Protein AF-A0A0D9XMI9-F1 (afdb_monomer)

InterPro domains:
  IPR012389 Cyclin P/U [PIRSF027110] (7-123)
  IPR013922 Cyclin PHO80-like [PF08613] (18-125)
  IPR013922 Cyclin PHO80-like [PTHR15615] (11-124)
  IPR036915 Cyclin-like superfamily [SSF47954] (64-124)

Nearest PDB structures (foldseek):
  2pk9-assembly3_D  TM=7.549E-01  e=3.232E-04  Saccharomyces cerevisiae
  2pmi-assembly2_D  TM=7.468E-01  e=5.436E-04  Saccharomyces cerevisiae
  2pk9-assembly1_B  TM=7.363E-01  e=7.256E-04  Saccharomyces cerevisiae
  1s0h-assembly1_A-2  TM=2.771E-01  e=9.440E+00  Equus asinus

Radius of gyration: 17.22 Å; Cα contacts (8 Å, |Δi|>4): 105; chains: 1; bounding box: 43×27×62 Å

Organism: NCBI:txid77586

Mean predicted aligned error: 9.88 Å

Secondary structure (DSSP, 8-state):
------------PPPPHHHHHHHHHHHHHHHHHHHHHHHHTTT-PPPP--TT--SS--SS-HHHHHHHHHHHH---HHHHHHHHHHHHHHHHH-TT----TTTHHHHHHHHHHHHHHHH-TTTGGGHHHHHHHHHTTT-

Foldseek 3Di:
DDDDDPPPDPDVPDDDVLLVVVLVVLQVQQVVVVVVVVVVVPDDDDQDDDPLFAPDQFPDRSSRLSSLLCVQQVFDPVLSVQLVVVLVVVCVVVVSDGRHRGRVSVSSVVSSLVSCCPPPPPRVPRSVVSCVVSVVRRD

Structure (mmCIF, N/CA/C/O backbone):
data_AF-A0A0D9XMI9-F1
#
_entry.id   AF-A0A0D9XMI9-F1
#
loop_
_atom_site.group_PDB
_atom_site.id
_atom_site.type_symbol
_atom_site.label_atom_id
_atom_site.label_alt_id
_atom_site.label_comp_id
_atom_site.label_asym_id
_atom_site.label_entity_id
_atom_site.label_seq_id
_atom_site.pdbx_PDB_ins_code
_atom_site.Cartn_x
_atom_site.Cartn_y
_atom_site.Cartn_z
_atom_site.occupancy
_atom_site.B_iso_or_equiv
_atom_site.auth_seq_id
_atom_site.auth_comp_id
_atom_site.auth_asym_id
_atom_site.auth_atom_id
_atom_site.pdbx_PDB_model_num
ATOM 1 N N . MET A 1 1 ? 26.190 -1.660 -39.829 1.00 35.47 1 MET A N 1
ATOM 2 C CA . MET A 1 1 ? 26.803 -2.069 -38.551 1.00 35.47 1 MET A CA 1
ATOM 3 C C . MET A 1 1 ? 26.693 -0.855 -37.622 1.00 35.47 1 MET A C 1
ATOM 5 O O . MET A 1 1 ? 27.565 -0.009 -37.688 1.00 35.47 1 MET A O 1
ATOM 9 N N . THR A 1 2 ? 25.536 -0.502 -37.028 1.00 39.72 2 THR A N 1
ATOM 10 C CA . THR A 1 2 ? 24.859 -1.127 -35.852 1.00 39.72 2 THR A CA 1
ATOM 11 C C . THR A 1 2 ? 25.906 -1.552 -34.823 1.00 39.72 2 THR A C 1
ATOM 13 O O . THR A 1 2 ? 26.721 -2.402 -35.156 1.00 39.72 2 THR A O 1
ATOM 16 N N . THR A 1 3 ? 26.038 -0.974 -33.631 1.00 38.88 3 THR A N 1
ATOM 17 C CA . THR A 1 3 ? 25.085 -0.647 -32.546 1.00 38.88 3 THR A CA 1
ATOM 18 C C . THR A 1 3 ? 25.866 0.197 -31.517 1.00 38.88 3 THR A C 1
ATOM 20 O O . THR A 1 3 ? 27.078 0.045 -31.437 1.00 38.88 3 THR A O 1
ATOM 23 N N . GLY A 1 4 ? 25.326 1.045 -30.654 1.00 33.94 4 GLY A N 1
ATOM 24 C CA . GLY A 1 4 ? 23.964 1.353 -30.267 1.00 33.94 4 GLY A CA 1
ATOM 25 C C . GLY A 1 4 ? 24.077 2.369 -29.127 1.00 33.94 4 GLY A C 1
ATOM 26 O O . GLY A 1 4 ? 24.845 2.179 -28.185 1.00 33.94 4 GLY A O 1
ATOM 27 N N . GLU A 1 5 ? 23.362 3.475 -29.267 1.00 43.16 5 GLU A N 1
ATOM 28 C CA . GLU A 1 5 ? 23.126 4.440 -28.203 1.00 43.16 5 GLU A CA 1
ATOM 29 C C . GLU A 1 5 ? 22.291 3.759 -27.115 1.00 43.16 5 GLU A C 1
ATOM 31 O O . GLU A 1 5 ? 21.159 3.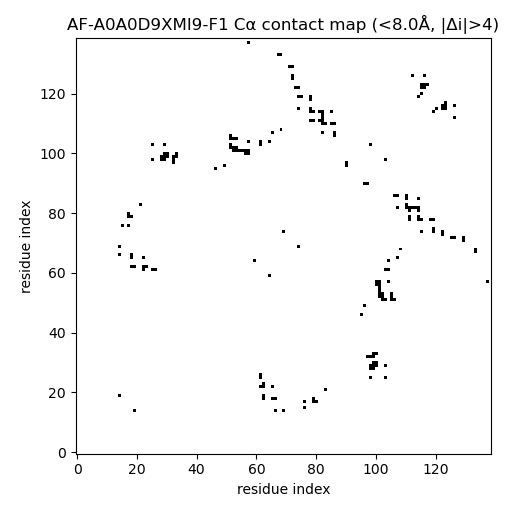369 -27.376 1.00 43.16 5 GLU A O 1
ATOM 36 N N . MET A 1 6 ? 22.833 3.604 -25.906 1.00 39.03 6 MET A N 1
ATOM 37 C CA . MET A 1 6 ? 22.046 3.331 -24.697 1.00 39.03 6 MET A CA 1
ATOM 38 C C . MET A 1 6 ? 22.690 4.037 -23.504 1.00 39.03 6 MET A C 1
ATOM 40 O O . MET A 1 6 ? 23.184 3.422 -22.565 1.00 39.03 6 MET A O 1
ATOM 44 N N . VAL A 1 7 ? 22.687 5.368 -23.554 1.00 38.66 7 VAL A N 1
ATOM 45 C CA . VAL A 1 7 ? 22.553 6.162 -22.332 1.00 38.66 7 VAL A CA 1
ATOM 46 C C . VAL A 1 7 ? 21.090 6.570 -22.298 1.00 38.66 7 VAL A C 1
ATOM 48 O O . VAL A 1 7 ? 20.714 7.642 -22.763 1.00 38.66 7 VAL A O 1
ATOM 51 N N . GLU A 1 8 ? 20.247 5.652 -21.825 1.00 40.62 8 GLU A N 1
ATOM 52 C CA . GLU A 1 8 ? 18.870 5.959 -21.458 1.00 40.62 8 GLU A CA 1
ATOM 53 C C . GLU A 1 8 ? 18.948 6.794 -20.179 1.00 40.62 8 GLU A C 1
ATOM 55 O O . GLU A 1 8 ? 18.940 6.303 -19.051 1.00 40.62 8 GLU A O 1
ATOM 60 N N . THR A 1 9 ? 19.161 8.094 -20.377 1.00 36.66 9 THR A N 1
ATOM 61 C CA . THR A 1 9 ? 18.903 9.113 -19.375 1.00 36.66 9 THR A CA 1
ATOM 62 C C . THR A 1 9 ? 17.493 8.865 -18.868 1.00 36.66 9 THR A C 1
ATOM 64 O O . THR A 1 9 ? 16.542 8.898 -19.646 1.00 36.66 9 THR A O 1
ATOM 67 N N . ALA A 1 10 ? 17.370 8.580 -17.570 1.00 43.62 10 ALA A N 1
ATOM 68 C CA . ALA A 1 10 ? 16.105 8.450 -16.865 1.00 43.62 10 ALA A CA 1
ATOM 69 C C . ALA A 1 10 ? 15.344 9.784 -16.950 1.00 43.62 10 ALA A C 1
ATOM 71 O O . ALA A 1 10 ? 15.352 10.604 -16.032 1.00 43.62 10 ALA A O 1
ATOM 72 N N . ALA A 1 11 ? 14.726 10.033 -18.103 1.00 41.03 11 ALA A N 1
ATOM 73 C CA . ALA A 1 11 ? 13.694 11.027 -18.278 1.00 41.03 11 ALA A CA 1
ATOM 74 C C . ALA A 1 11 ? 12.653 10.734 -17.205 1.00 41.03 11 ALA A C 1
ATOM 76 O O . ALA A 1 11 ? 12.330 9.569 -16.981 1.00 41.03 11 ALA A O 1
ATOM 77 N N . ALA A 1 12 ? 12.181 11.769 -16.511 1.00 51.44 12 ALA A N 1
ATOM 78 C CA . ALA A 1 12 ? 11.180 11.651 -15.461 1.00 51.44 12 ALA A CA 1
ATOM 79 C C . ALA A 1 12 ? 9.971 10.860 -15.986 1.00 51.44 12 ALA A C 1
ATOM 81 O O . ALA A 1 12 ? 9.074 11.423 -16.613 1.00 51.44 12 ALA A O 1
ATOM 82 N N . ALA A 1 13 ? 9.987 9.539 -15.788 1.00 61.00 13 ALA A N 1
ATOM 83 C CA . ALA A 1 13 ? 8.976 8.656 -16.323 1.00 61.00 13 ALA A CA 1
ATOM 84 C C . ALA A 1 13 ? 7.663 9.083 -15.682 1.00 61.00 13 ALA A C 1
ATOM 86 O O . ALA A 1 13 ? 7.546 9.129 -14.452 1.00 61.00 13 ALA A O 1
ATOM 87 N N . ALA A 1 14 ? 6.701 9.476 -16.517 1.00 79.38 14 ALA A N 1
ATOM 88 C CA . ALA A 1 14 ? 5.389 9.863 -16.040 1.00 79.38 14 ALA A CA 1
ATOM 89 C C . ALA A 1 14 ? 4.853 8.731 -15.159 1.00 79.38 14 ALA A C 1
ATOM 91 O O . ALA A 1 14 ? 4.872 7.566 -15.563 1.00 79.38 14 ALA A O 1
ATOM 92 N N . VAL A 1 15 ? 4.423 9.075 -13.943 1.00 80.81 15 VAL A N 1
ATOM 93 C CA . VAL A 1 15 ? 3.954 8.095 -12.960 1.00 80.81 15 VAL A CA 1
ATOM 94 C C . VAL A 1 15 ? 2.885 7.218 -13.623 1.00 80.81 15 VAL A C 1
ATOM 96 O O . VAL A 1 15 ? 1.876 7.751 -14.102 1.00 80.81 15 VAL A O 1
ATOM 99 N N . PRO A 1 16 ? 3.075 5.887 -13.686 1.00 87.62 16 PRO A N 1
ATOM 100 C CA . PRO A 1 16 ? 2.130 5.011 -14.352 1.00 87.62 16 PRO A CA 1
ATOM 101 C C . PRO A 1 16 ? 0.736 5.151 -13.743 1.00 87.62 16 PRO A C 1
ATOM 103 O O . PRO A 1 16 ? 0.581 5.188 -12.522 1.00 87.62 16 PRO A O 1
ATOM 106 N N . ARG A 1 17 ? -0.310 5.151 -14.580 1.00 90.69 17 ARG A N 1
ATOM 107 C CA . ARG A 1 17 ? -1.708 5.271 -14.111 1.00 90.69 17 ARG A CA 1
ATOM 108 C C . ARG A 1 17 ? -2.062 4.228 -13.047 1.00 90.69 17 ARG A C 1
ATOM 110 O O . ARG A 1 17 ? -2.845 4.520 -12.150 1.00 90.69 17 ARG A O 1
ATOM 117 N N . VAL A 1 18 ? -1.460 3.038 -13.115 1.00 91.31 18 VAL A N 1
ATOM 118 C CA . VAL A 1 18 ? -1.637 1.985 -12.106 1.00 91.31 18 VAL A CA 1
ATOM 119 C C . VAL A 1 18 ? -1.212 2.441 -10.707 1.00 91.31 18 VAL A C 1
ATOM 121 O O . VAL A 1 18 ? -1.929 2.170 -9.750 1.00 91.31 18 VAL A O 1
ATOM 124 N N . VAL A 1 19 ? -0.123 3.203 -10.578 1.00 90.94 19 VAL A N 1
ATOM 125 C CA . VAL A 1 19 ? 0.346 3.750 -9.295 1.00 90.94 19 VAL A CA 1
ATOM 126 C C . VAL A 1 19 ? -0.693 4.718 -8.724 1.00 90.94 19 VAL A C 1
ATOM 128 O O . VAL A 1 19 ? -1.057 4.608 -7.555 1.00 90.94 19 VAL A O 1
ATOM 131 N N . ALA A 1 20 ? -1.240 5.605 -9.560 1.00 91.62 20 ALA A N 1
ATOM 132 C CA . ALA A 1 20 ? -2.270 6.562 -9.152 1.00 91.62 20 ALA A CA 1
ATOM 133 C C . ALA A 1 20 ? -3.600 5.887 -8.758 1.00 91.62 20 ALA A C 1
ATOM 135 O O . ALA A 1 20 ? -4.274 6.309 -7.815 1.00 91.62 20 ALA A O 1
ATOM 136 N N . ILE A 1 21 ? -3.989 4.821 -9.464 1.00 94.00 21 ILE A N 1
ATOM 137 C CA . ILE A 1 21 ? -5.199 4.052 -9.144 1.00 94.00 21 ILE A CA 1
ATOM 138 C C . ILE A 1 21 ? -5.020 3.315 -7.813 1.00 94.00 21 ILE A C 1
ATOM 140 O O . ILE A 1 21 ? -5.898 3.389 -6.952 1.00 94.00 21 ILE A O 1
ATOM 144 N N . LEU A 1 22 ? -3.884 2.637 -7.621 1.00 94.00 22 LEU A N 1
ATOM 145 C CA . LEU A 1 22 ? -3.595 1.895 -6.393 1.00 94.00 22 LEU A CA 1
ATOM 146 C C . LEU A 1 22 ? -3.526 2.808 -5.174 1.00 94.00 22 LEU A C 1
ATOM 148 O O . LEU A 1 22 ? -4.133 2.489 -4.152 1.00 94.00 22 LEU A O 1
ATOM 152 N N . SER A 1 23 ? -2.852 3.955 -5.285 1.00 93.75 23 SER A N 1
ATOM 153 C CA . SER A 1 23 ? -2.798 4.926 -4.193 1.00 93.75 23 SER A CA 1
ATOM 154 C C . SER A 1 23 ? -4.197 5.408 -3.811 1.00 93.75 23 SER A C 1
ATOM 156 O O . SER A 1 23 ? -4.556 5.365 -2.638 1.00 93.75 23 SER A O 1
ATOM 158 N N . SER A 1 24 ? -5.029 5.761 -4.793 1.00 94.88 24 SER A N 1
ATOM 159 C CA . SER A 1 24 ? -6.400 6.238 -4.568 1.00 94.88 24 SER A CA 1
ATOM 160 C C . SER A 1 24 ? -7.327 5.166 -3.984 1.00 94.88 24 SER A C 1
ATOM 162 O O . SER A 1 24 ? -8.256 5.475 -3.236 1.00 94.88 24 SER A O 1
ATOM 164 N N . LEU A 1 25 ? -7.134 3.894 -4.344 1.00 95.31 25 LEU A N 1
ATOM 165 C CA . LEU A 1 25 ? -7.897 2.781 -3.773 1.00 95.31 25 LEU A CA 1
ATOM 166 C C . LEU A 1 25 ? -7.493 2.525 -2.323 1.00 95.31 25 LEU A C 1
ATOM 168 O O . LEU A 1 25 ? -8.360 2.460 -1.454 1.00 95.31 25 LEU A O 1
ATOM 172 N N . LEU A 1 26 ? -6.191 2.423 -2.059 1.00 94.75 26 LEU A N 1
ATOM 173 C CA . LEU A 1 26 ? -5.680 2.139 -0.721 1.00 94.75 26 LEU A CA 1
ATOM 174 C C . LEU A 1 26 ? -5.927 3.293 0.247 1.00 94.75 26 LEU A C 1
ATOM 176 O O . LEU A 1 26 ? -6.263 3.033 1.396 1.00 94.75 26 LEU A O 1
ATOM 180 N N . GLN A 1 27 ? -5.866 4.540 -0.224 1.00 95.56 27 GLN A N 1
ATOM 181 C CA . GLN A 1 27 ? -6.251 5.717 0.556 1.00 95.56 27 GLN A CA 1
ATOM 182 C C . GLN A 1 27 ? -7.703 5.625 1.028 1.00 95.56 27 GLN A C 1
ATOM 184 O O . GLN A 1 27 ? -7.964 5.712 2.224 1.00 95.56 27 GLN A O 1
ATOM 189 N N . ARG A 1 28 ? -8.642 5.350 0.115 1.00 95.75 28 ARG A N 1
ATOM 190 C CA . ARG A 1 28 ? -10.065 5.221 0.465 1.00 95.75 28 ARG A CA 1
ATOM 191 C C . ARG A 1 28 ? -10.338 4.060 1.420 1.00 95.75 28 ARG A C 1
ATOM 193 O O . ARG A 1 28 ? -11.193 4.176 2.294 1.00 95.75 28 ARG A O 1
ATOM 200 N N . VAL A 1 29 ? -9.644 2.935 1.243 1.00 95.06 29 VAL A N 1
ATOM 201 C CA . VAL A 1 29 ? -9.785 1.772 2.133 1.00 95.06 29 VAL A CA 1
ATOM 202 C C . VAL A 1 29 ? -9.232 2.085 3.523 1.00 95.06 29 VAL A C 1
ATOM 204 O O . VAL A 1 29 ? -9.921 1.814 4.502 1.00 95.06 29 VAL A O 1
ATOM 207 N N . ALA A 1 30 ? -8.045 2.691 3.608 1.00 94.38 30 ALA A N 1
ATOM 208 C CA . ALA A 1 30 ? -7.428 3.074 4.874 1.00 94.38 30 ALA A CA 1
ATOM 209 C C . ALA A 1 30 ? -8.305 4.068 5.646 1.00 94.38 30 ALA A C 1
ATOM 211 O O . ALA A 1 30 ? -8.630 3.816 6.799 1.00 94.38 30 ALA A O 1
ATOM 212 N N . GLU A 1 31 ? -8.785 5.130 4.994 1.00 94.75 31 GLU A N 1
ATOM 213 C CA . GLU A 1 31 ? -9.660 6.129 5.624 1.00 94.75 31 GLU A CA 1
ATOM 214 C C . GLU A 1 31 ? -10.972 5.519 6.129 1.00 94.75 31 GLU A C 1
ATOM 216 O O . GLU A 1 31 ? -11.414 5.802 7.243 1.00 94.75 31 GLU A O 1
ATOM 221 N N . ARG A 1 32 ? -11.596 4.640 5.336 1.00 94.38 32 ARG A N 1
ATOM 222 C CA . ARG A 1 32 ? -12.826 3.954 5.748 1.00 94.38 32 ARG A CA 1
ATOM 223 C C . ARG A 1 32 ? -12.592 3.048 6.957 1.00 94.38 32 ARG A C 1
ATOM 225 O O . ARG A 1 32 ? -13.439 2.991 7.849 1.00 94.38 32 ARG A O 1
ATOM 232 N N . ASN A 1 33 ? -11.467 2.342 6.982 1.00 93.50 33 ASN A N 1
ATOM 233 C CA . ASN A 1 33 ? -11.123 1.442 8.075 1.00 93.50 33 ASN A CA 1
ATOM 234 C C . ASN A 1 33 ? -10.697 2.207 9.334 1.00 93.50 33 ASN A C 1
ATOM 236 O O . ASN A 1 33 ? -11.064 1.779 10.423 1.00 93.50 33 ASN A O 1
ATOM 240 N N . ASP A 1 34 ? -10.033 3.360 9.205 1.00 92.56 34 ASP A N 1
ATOM 241 C CA . ASP A 1 34 ? -9.720 4.251 10.332 1.00 92.56 34 ASP A CA 1
ATOM 242 C C . ASP A 1 34 ? -11.009 4.705 11.042 1.00 92.56 34 ASP A C 1
ATOM 244 O O . ASP A 1 34 ? -11.107 4.649 12.269 1.00 92.56 34 ASP A O 1
ATOM 248 N N . VAL A 1 35 ? -12.032 5.102 10.272 1.00 92.38 35 VAL A N 1
ATOM 249 C CA . VAL A 1 35 ? -13.347 5.495 10.814 1.00 92.38 35 VAL A CA 1
ATOM 250 C C . VAL A 1 35 ? -14.039 4.314 11.501 1.00 92.38 35 VAL A C 1
ATOM 252 O O . VAL A 1 35 ? -14.592 4.469 12.591 1.00 92.38 35 VAL A O 1
ATOM 255 N N . ALA A 1 36 ? -13.995 3.125 10.893 1.00 89.25 36 ALA A N 1
ATOM 256 C CA . ALA A 1 36 ? -14.579 1.920 11.477 1.00 89.25 36 ALA A CA 1
ATOM 257 C C . ALA A 1 36 ? -13.870 1.504 12.779 1.00 89.25 36 ALA A C 1
ATOM 259 O O . ALA A 1 36 ? -14.534 1.180 13.764 1.00 89.25 36 ALA A O 1
ATOM 260 N N . ALA A 1 37 ? -12.538 1.578 12.814 1.00 86.38 37 ALA A N 1
ATOM 261 C CA . ALA A 1 37 ? -11.736 1.283 13.996 1.00 86.38 37 ALA A CA 1
ATOM 262 C C . ALA A 1 37 ? -12.017 2.278 15.133 1.00 86.38 37 ALA A C 1
ATOM 264 O O . ALA A 1 37 ? -12.201 1.868 16.279 1.00 86.38 37 ALA A O 1
ATOM 265 N N . ALA A 1 38 ? -12.140 3.573 14.822 1.00 85.38 38 ALA A N 1
ATOM 266 C CA . ALA A 1 38 ? -12.508 4.594 15.803 1.00 85.38 38 ALA A CA 1
ATOM 267 C C . ALA A 1 38 ? -13.910 4.362 16.399 1.00 85.38 38 ALA A C 1
ATOM 269 O O . ALA A 1 38 ? -14.129 4.615 17.585 1.00 85.38 38 ALA A O 1
ATOM 270 N N . ALA A 1 39 ? -14.855 3.849 15.603 1.00 83.88 39 ALA A N 1
ATOM 271 C CA . ALA A 1 39 ? -16.183 3.472 16.084 1.00 83.88 39 ALA A CA 1
ATOM 272 C C . ALA A 1 39 ? -16.155 2.211 16.974 1.00 83.88 39 ALA A C 1
ATOM 274 O O . ALA A 1 39 ? -16.879 2.155 17.970 1.00 83.88 39 ALA A O 1
ATOM 275 N N . ALA A 1 40 ? -15.305 1.230 16.648 1.00 78.94 40 ALA A N 1
ATOM 276 C CA . ALA A 1 40 ? -15.167 -0.038 17.374 1.00 78.94 40 ALA A CA 1
ATOM 277 C C . ALA A 1 40 ? -14.354 0.069 18.684 1.00 78.94 40 ALA A C 1
ATOM 279 O O . ALA A 1 40 ? -14.563 -0.712 19.613 1.00 78.94 40 ALA A O 1
ATOM 280 N N . ALA A 1 41 ? -13.484 1.078 18.816 1.00 68.19 41 ALA A N 1
ATOM 281 C CA . ALA A 1 41 ? -12.614 1.289 19.982 1.00 68.19 41 ALA A CA 1
ATOM 282 C C . ALA A 1 41 ? -13.350 1.505 21.326 1.00 68.19 41 ALA A C 1
A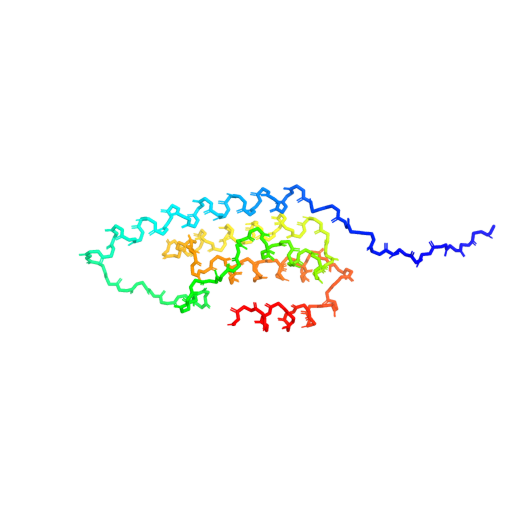TOM 284 O O . ALA A 1 41 ? -12.713 1.579 22.375 1.00 68.19 41 ALA A O 1
ATOM 285 N N . LYS A 1 42 ? -14.687 1.588 21.328 1.00 60.28 42 LYS A N 1
ATOM 286 C CA . LYS A 1 42 ? -15.508 1.736 22.540 1.00 60.28 42 LYS A CA 1
ATOM 287 C C . LYS A 1 42 ? -15.761 0.433 23.317 1.00 60.28 42 LYS A C 1
ATOM 289 O O . LYS A 1 42 ? -16.426 0.505 24.348 1.00 60.28 42 LYS A O 1
ATOM 294 N N . GLY A 1 43 ? -15.252 -0.732 22.892 1.00 55.62 43 GLY A N 1
ATOM 295 C CA . GLY A 1 43 ? -15.523 -1.977 23.633 1.00 55.62 43 GLY A CA 1
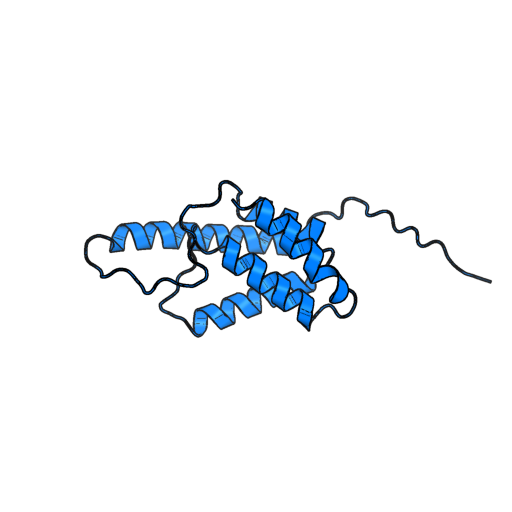ATOM 296 C C . GLY A 1 43 ? -14.678 -3.224 23.350 1.00 55.62 43 GLY A C 1
ATOM 297 O O . GLY A 1 43 ? -14.957 -4.256 23.955 1.00 55.62 43 GLY A O 1
ATOM 298 N N . GLU A 1 44 ? -13.663 -3.182 22.481 1.00 55.94 44 GLU A N 1
ATOM 299 C CA . GLU A 1 44 ? -12.944 -4.396 22.057 1.00 55.94 44 GLU A CA 1
ATOM 300 C C . GLU A 1 44 ? -11.483 -4.470 22.531 1.00 55.94 44 GLU A C 1
ATOM 302 O O . GLU A 1 44 ? -10.781 -3.465 22.652 1.00 55.94 44 GLU A O 1
ATOM 307 N N . LYS A 1 45 ? -11.025 -5.703 22.808 1.00 53.44 45 LYS A N 1
ATOM 308 C CA . LYS A 1 45 ? -9.627 -6.025 23.142 1.00 53.44 45 LYS A CA 1
ATOM 309 C C . LYS A 1 45 ? -8.689 -5.538 22.028 1.00 53.44 45 LYS A C 1
ATOM 311 O O . LYS A 1 45 ? -9.044 -5.672 20.858 1.00 53.44 45 LYS A O 1
ATOM 316 N N . PRO A 1 46 ? -7.470 -5.071 22.363 1.00 58.12 46 PRO A N 1
ATOM 317 C CA . PRO A 1 46 ? -6.500 -4.670 21.354 1.00 58.12 46 PRO A CA 1
ATOM 318 C C . PRO A 1 46 ? -6.233 -5.841 20.404 1.00 58.12 46 PRO A C 1
ATOM 320 O O . PRO A 1 46 ? -5.872 -6.939 20.838 1.00 58.12 46 PRO A O 1
ATOM 323 N N . ALA A 1 47 ? -6.459 -5.608 19.109 1.00 63.59 47 ALA A N 1
ATOM 324 C CA . ALA A 1 47 ? -6.164 -6.576 18.065 1.00 63.59 47 ALA A CA 1
ATOM 325 C C . ALA A 1 47 ? -4.683 -6.978 18.135 1.00 63.59 47 ALA A C 1
ATOM 327 O O . ALA A 1 47 ? -3.821 -6.166 18.482 1.00 63.59 47 ALA A O 1
ATOM 328 N N . ALA A 1 48 ? -4.387 -8.241 17.821 1.00 62.53 48 ALA A N 1
ATOM 329 C CA . ALA A 1 48 ? -3.017 -8.740 17.810 1.00 62.53 48 ALA A CA 1
ATOM 330 C C . ALA A 1 48 ? -2.139 -7.835 16.932 1.00 62.53 48 ALA A C 1
ATOM 332 O O . ALA A 1 48 ? -2.433 -7.635 15.752 1.00 62.53 48 ALA A O 1
ATOM 333 N N . VAL A 1 49 ? -1.076 -7.283 17.524 1.00 67.69 49 VAL A N 1
ATOM 334 C CA . VAL A 1 49 ? -0.186 -6.335 16.851 1.00 67.69 49 VAL A CA 1
ATOM 335 C C . VAL A 1 49 ? 0.442 -7.024 15.642 1.00 67.69 49 VAL A C 1
ATOM 337 O O . VAL A 1 49 ? 1.193 -7.992 15.765 1.00 67.69 49 VAL A O 1
ATOM 340 N N . SER A 1 50 ? 0.096 -6.540 14.454 1.00 77.06 50 SER A N 1
ATOM 341 C CA . SER A 1 50 ? 0.696 -6.987 13.203 1.00 77.06 50 SER A CA 1
ATOM 342 C C . SER A 1 50 ? 2.118 -6.439 13.091 1.00 77.06 50 SER A C 1
ATOM 344 O O . SER A 1 50 ? 2.365 -5.296 13.464 1.00 77.06 50 SER A O 1
ATOM 346 N N . ALA A 1 51 ? 3.044 -7.196 12.492 1.00 83.31 51 ALA A N 1
ATOM 347 C CA . ALA A 1 51 ? 4.391 -6.697 12.171 1.00 83.31 51 ALA A CA 1
ATOM 348 C C . ALA A 1 51 ? 4.368 -5.455 11.249 1.00 83.31 51 ALA A C 1
ATOM 350 O O . ALA A 1 51 ? 5.346 -4.714 11.152 1.00 83.31 51 ALA A O 1
ATOM 351 N N . PHE A 1 52 ? 3.235 -5.226 10.578 1.00 85.56 52 PHE A N 1
ATOM 352 C CA . PHE A 1 52 ? 3.000 -4.074 9.719 1.00 85.56 52 PHE A CA 1
ATOM 353 C C . PHE A 1 52 ? 2.423 -2.862 10.456 1.00 85.56 52 PHE A C 1
ATOM 355 O O . PHE A 1 52 ? 2.316 -1.813 9.834 1.00 85.56 52 PHE A O 1
ATOM 362 N N . GLN A 1 53 ? 2.067 -2.968 11.739 1.00 88.31 53 GLN A N 1
ATOM 363 C CA . GLN A 1 53 ? 1.496 -1.848 12.484 1.00 88.31 53 GLN A CA 1
ATOM 364 C C . GLN A 1 53 ? 2.586 -0.831 12.848 1.00 88.31 53 GLN A C 1
ATOM 366 O O . GLN A 1 53 ? 3.547 -1.159 13.546 1.00 88.31 53 GLN A O 1
ATOM 371 N N . GLY A 1 54 ? 2.447 0.404 12.368 1.00 83.38 54 GLY A N 1
ATOM 372 C CA . GLY A 1 54 ? 3.259 1.534 12.811 1.00 83.38 54 GLY A CA 1
ATOM 373 C C . GLY A 1 54 ? 2.816 2.057 14.179 1.00 83.38 54 GLY A C 1
ATOM 374 O O . GLY A 1 54 ? 1.646 1.961 14.543 1.00 83.38 54 GLY A O 1
ATOM 375 N N . LEU A 1 55 ? 3.755 2.643 14.926 1.00 81.69 55 LEU A N 1
ATOM 376 C CA . LEU A 1 55 ? 3.457 3.352 16.179 1.00 81.69 55 LEU A CA 1
ATOM 377 C C . LEU A 1 55 ? 2.788 4.708 15.918 1.00 81.69 55 LEU A C 1
ATOM 379 O O . LEU A 1 55 ? 1.985 5.180 16.717 1.00 81.69 55 LEU A O 1
ATOM 383 N N . THR A 1 56 ? 3.124 5.328 14.790 1.00 85.50 56 THR A N 1
ATOM 384 C CA . THR A 1 56 ? 2.640 6.639 14.366 1.00 85.50 56 THR A CA 1
ATOM 385 C C . THR A 1 56 ? 2.196 6.581 12.910 1.00 85.50 56 THR A C 1
ATOM 387 O O . THR A 1 56 ? 2.697 5.782 12.114 1.00 85.50 56 THR A O 1
ATOM 390 N N . LYS A 1 57 ? 1.228 7.430 12.557 1.00 86.62 57 LYS A N 1
ATOM 391 C CA . LYS A 1 57 ? 0.808 7.617 11.169 1.00 86.62 57 LYS A CA 1
ATOM 392 C C . LYS A 1 57 ? 1.914 8.366 10.411 1.00 86.62 57 LYS A C 1
ATOM 394 O O . LYS A 1 57 ? 2.278 9.460 10.849 1.00 86.62 57 LYS A O 1
ATOM 399 N N . PRO A 1 58 ? 2.419 7.843 9.280 1.00 88.12 58 PRO A N 1
ATOM 400 C CA . PRO A 1 58 ? 3.419 8.550 8.488 1.00 88.12 58 PRO A CA 1
ATOM 401 C C . PRO A 1 58 ? 2.894 9.898 7.975 1.00 88.12 58 PRO A C 1
ATOM 403 O O . PRO A 1 58 ? 1.749 9.998 7.530 1.00 88.12 58 PRO A O 1
ATOM 406 N N . ALA A 1 59 ? 3.746 10.928 7.987 1.00 88.75 59 ALA A N 1
ATOM 407 C CA . ALA A 1 59 ? 3.401 12.259 7.471 1.00 88.75 59 ALA A CA 1
ATOM 408 C C . ALA A 1 59 ? 3.241 12.281 5.938 1.00 88.75 59 ALA A C 1
ATOM 410 O O . ALA A 1 59 ? 2.542 13.127 5.382 1.00 88.75 59 ALA A O 1
ATOM 411 N N . ILE A 1 60 ? 3.888 11.342 5.243 1.00 89.38 60 ILE A N 1
ATOM 412 C CA . ILE A 1 60 ? 3.800 11.208 3.792 1.00 89.38 60 ILE A CA 1
ATOM 413 C C . ILE A 1 60 ? 2.477 10.557 3.371 1.00 89.38 60 ILE A C 1
ATOM 415 O O . ILE A 1 60 ? 2.070 9.528 3.912 1.00 89.38 60 ILE A O 1
ATOM 419 N N . SER A 1 61 ? 1.821 11.120 2.354 1.00 92.88 61 SER A N 1
ATOM 420 C CA . SER A 1 61 ? 0.617 10.518 1.774 1.00 92.88 61 SER A CA 1
ATOM 421 C C . SER A 1 61 ? 0.927 9.183 1.092 1.00 92.88 61 SER A C 1
ATOM 423 O O . SER A 1 61 ? 2.045 8.943 0.631 1.00 92.88 61 SER A O 1
ATOM 425 N N . ILE A 1 62 ? -0.079 8.316 0.971 1.00 93.06 62 ILE A N 1
ATOM 426 C CA . ILE A 1 62 ? 0.077 7.019 0.300 1.00 93.06 62 ILE A CA 1
ATOM 427 C C . ILE A 1 62 ? 0.527 7.207 -1.155 1.00 93.06 62 ILE A C 1
ATOM 429 O O . ILE A 1 62 ? 1.417 6.502 -1.624 1.00 93.06 62 ILE A O 1
ATOM 433 N N . GLY A 1 63 ? -0.046 8.192 -1.857 1.00 92.25 63 GLY A N 1
ATOM 434 C CA . GLY A 1 63 ? 0.345 8.538 -3.225 1.00 92.25 63 GLY A CA 1
ATOM 435 C C . GLY A 1 63 ? 1.800 8.985 -3.324 1.00 92.25 63 GLY A C 1
ATOM 436 O O . GLY A 1 63 ? 2.559 8.404 -4.095 1.00 92.25 63 GLY A O 1
ATOM 437 N N . GLY A 1 64 ? 2.215 9.941 -2.486 1.00 90.56 64 GLY A N 1
ATOM 438 C CA . GLY A 1 64 ? 3.600 10.418 -2.472 1.00 90.56 64 GLY A CA 1
ATOM 439 C C . GLY A 1 64 ? 4.597 9.315 -2.113 1.00 90.56 64 GLY A C 1
ATOM 440 O O . GLY A 1 64 ? 5.693 9.257 -2.669 1.00 90.56 64 GLY A O 1
ATOM 441 N N . TYR A 1 65 ? 4.211 8.396 -1.227 1.00 91.00 65 TYR A N 1
ATOM 442 C CA . TYR A 1 65 ? 5.035 7.245 -0.876 1.00 91.00 65 TYR A CA 1
ATOM 443 C C . TYR A 1 65 ? 5.184 6.266 -2.047 1.00 91.00 65 TYR A C 1
ATOM 445 O O . TYR A 1 65 ? 6.300 5.865 -2.374 1.00 91.00 65 TYR A O 1
ATOM 453 N N . LEU A 1 66 ? 4.086 5.932 -2.730 1.00 90.25 66 LEU A N 1
ATOM 454 C CA . LEU A 1 66 ? 4.102 5.002 -3.860 1.00 90.25 66 LEU A CA 1
ATOM 455 C C . LEU A 1 66 ? 4.841 5.578 -5.080 1.00 90.25 66 LEU A C 1
ATOM 457 O O . LEU A 1 66 ? 5.554 4.847 -5.764 1.00 90.25 66 LEU A O 1
ATOM 461 N N . GLU A 1 67 ? 4.745 6.890 -5.309 1.00 88.94 67 GLU A N 1
ATOM 462 C CA . GLU A 1 67 ? 5.554 7.599 -6.308 1.00 88.94 67 GLU A CA 1
ATOM 463 C C . GLU A 1 67 ? 7.048 7.547 -5.996 1.00 88.94 67 GLU A C 1
ATOM 465 O O . GLU A 1 67 ? 7.857 7.331 -6.897 1.00 88.94 67 GLU A O 1
ATOM 470 N N . ARG A 1 68 ? 7.432 7.728 -4.726 1.00 88.25 68 ARG A N 1
ATOM 471 C CA . ARG A 1 68 ? 8.832 7.577 -4.312 1.00 88.25 68 ARG A CA 1
ATOM 472 C C . ARG A 1 68 ? 9.305 6.157 -4.578 1.00 88.25 68 ARG A C 1
ATOM 474 O O . ARG A 1 68 ? 10.329 5.993 -5.229 1.00 88.25 68 ARG A O 1
ATOM 481 N N . ILE A 1 69 ? 8.532 5.149 -4.169 1.00 87.69 69 ILE A N 1
ATOM 482 C CA . ILE A 1 69 ? 8.848 3.749 -4.475 1.00 87.69 69 ILE A CA 1
ATOM 483 C C . ILE A 1 69 ? 9.051 3.566 -5.981 1.00 87.69 69 ILE A C 1
ATOM 485 O O . ILE A 1 69 ? 10.028 2.949 -6.367 1.00 87.69 69 ILE A O 1
ATOM 489 N N . PHE A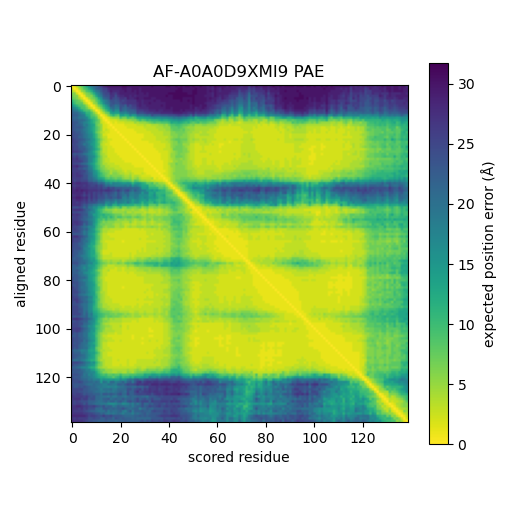 1 70 ? 8.196 4.136 -6.832 1.00 85.75 70 PHE A N 1
ATOM 490 C CA . PHE A 1 70 ? 8.364 4.069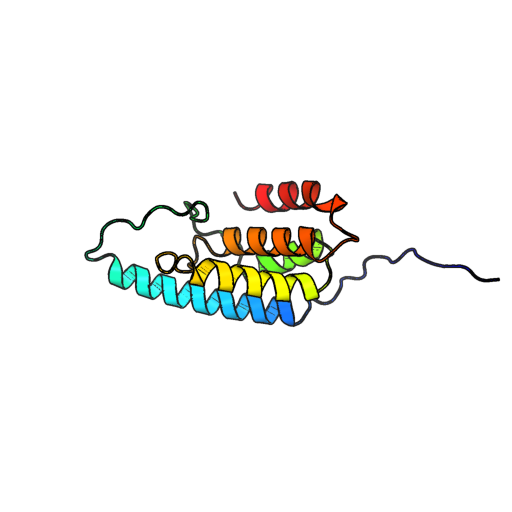 -8.288 1.00 85.75 70 PHE A CA 1
ATOM 491 C C . PHE A 1 70 ? 9.662 4.689 -8.792 1.00 85.75 70 PHE A C 1
ATOM 493 O O . PHE A 1 70 ? 10.389 4.045 -9.546 1.00 85.75 70 PHE A O 1
ATOM 500 N N . ARG A 1 71 ? 9.998 5.893 -8.328 1.00 82.19 71 ARG A N 1
ATOM 501 C CA . ARG A 1 71 ? 11.235 6.570 -8.740 1.00 82.19 71 ARG A CA 1
ATOM 502 C C . ARG A 1 71 ? 12.494 5.825 -8.296 1.00 82.19 71 ARG A C 1
ATOM 504 O O . ARG A 1 71 ? 13.467 5.819 -9.038 1.00 82.19 71 ARG A O 1
ATOM 511 N N . PHE A 1 72 ? 12.480 5.216 -7.111 1.00 78.31 72 PHE A N 1
ATOM 512 C CA . PHE A 1 72 ? 13.657 4.539 -6.557 1.00 78.31 72 PHE A CA 1
ATOM 513 C C . PHE A 1 72 ? 13.755 3.067 -6.962 1.00 78.31 72 PHE A C 1
ATOM 515 O O . PHE A 1 72 ? 14.856 2.567 -7.160 1.00 78.31 72 PHE A O 1
ATOM 522 N N . ALA A 1 73 ? 12.629 2.361 -7.089 1.00 76.62 73 ALA A N 1
ATOM 523 C CA . ALA A 1 73 ? 12.635 0.937 -7.401 1.00 76.62 73 ALA A CA 1
ATOM 524 C C . ALA A 1 73 ? 12.977 0.646 -8.862 1.00 76.62 73 ALA A C 1
ATOM 526 O O . ALA A 1 73 ? 13.499 -0.430 -9.143 1.00 76.62 73 ALA A O 1
ATOM 527 N N . ASN A 1 74 ? 12.679 1.592 -9.763 1.00 76.19 74 ASN A N 1
ATOM 528 C CA . ASN A 1 74 ? 12.920 1.483 -11.203 1.00 76.19 74 ASN A CA 1
ATOM 529 C C . ASN A 1 74 ? 12.462 0.134 -11.792 1.00 76.19 74 ASN A C 1
ATOM 531 O O . ASN A 1 74 ? 13.166 -0.478 -12.589 1.00 76.19 74 ASN A O 1
ATOM 535 N N . CYS A 1 75 ? 11.303 -0.355 -11.345 1.00 81.25 75 CYS A N 1
ATOM 536 C CA . CYS A 1 75 ? 10.749 -1.639 -11.756 1.00 81.25 75 CYS A CA 1
ATOM 537 C C . CYS A 1 75 ? 9.614 -1.469 -12.769 1.00 81.25 75 CYS A C 1
ATOM 539 O O . CYS A 1 75 ? 8.996 -0.403 -12.886 1.00 81.25 75 CYS A O 1
ATOM 541 N N . SER A 1 76 ? 9.305 -2.548 -13.485 1.00 87.06 76 SER A N 1
ATOM 542 C CA . SER A 1 76 ? 8.227 -2.546 -14.468 1.00 87.06 76 SER A CA 1
ATOM 543 C C . SER A 1 76 ? 6.869 -2.211 -13.824 1.00 87.06 76 SER A C 1
ATOM 545 O O . SER A 1 76 ? 6.568 -2.681 -12.721 1.00 87.06 76 SER A O 1
ATOM 547 N N . PRO A 1 77 ? 5.971 -1.467 -14.50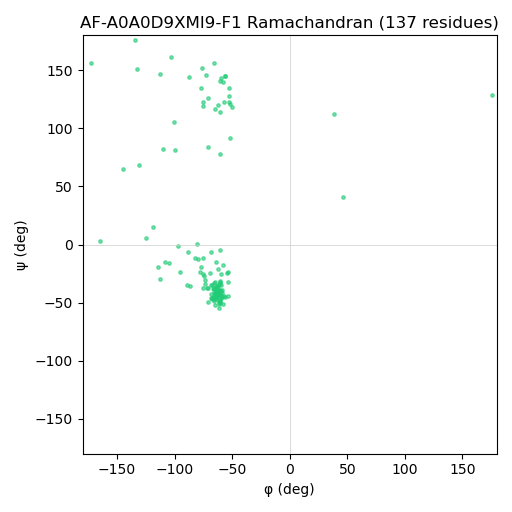7 1.00 88.62 77 PRO A N 1
ATOM 548 C CA . PRO A 1 77 ? 4.616 -1.207 -14.016 1.00 88.62 77 PRO A CA 1
ATOM 549 C C . PRO A 1 77 ? 3.820 -2.474 -13.653 1.00 88.62 77 PRO A C 1
ATOM 551 O O . PRO A 1 77 ? 2.907 -2.408 -12.825 1.00 88.62 77 PRO A O 1
ATOM 554 N N . SER A 1 78 ? 4.164 -3.634 -14.228 1.00 90.56 78 SER A N 1
ATOM 555 C CA . SER A 1 78 ? 3.572 -4.933 -13.878 1.00 90.56 78 SER A CA 1
ATOM 556 C C . SER A 1 78 ? 3.803 -5.313 -12.409 1.00 90.56 78 SER A C 1
ATOM 558 O O . SER A 1 78 ? 2.910 -5.894 -11.787 1.00 90.56 78 SER A O 1
ATOM 560 N N . CYS A 1 79 ? 4.929 -4.911 -11.811 1.00 90.94 79 CYS A N 1
ATOM 561 C CA . CYS A 1 79 ? 5.251 -5.163 -10.406 1.00 90.94 79 CYS A CA 1
ATOM 562 C C . CYS A 1 79 ? 4.219 -4.542 -9.456 1.00 90.94 79 CYS A C 1
ATOM 564 O O . CYS A 1 79 ? 3.895 -5.139 -8.434 1.00 90.94 79 CYS A O 1
ATOM 566 N N . TYR A 1 80 ? 3.621 -3.402 -9.811 1.00 91.81 80 TYR A N 1
ATOM 567 C CA . TYR A 1 80 ? 2.570 -2.760 -9.009 1.00 91.81 80 TYR A CA 1
ATOM 568 C C . TYR A 1 80 ? 1.250 -3.526 -9.051 1.00 91.81 80 TYR A C 1
ATOM 570 O O . TYR A 1 80 ? 0.566 -3.650 -8.034 1.00 91.81 80 TYR A O 1
ATOM 578 N N . VAL A 1 81 ? 0.905 -4.087 -10.212 1.00 94.12 81 VAL A N 1
ATOM 579 C CA . VAL A 1 81 ? -0.275 -4.950 -10.353 1.00 94.12 81 VAL A CA 1
ATOM 580 C C . VAL A 1 81 ? -0.093 -6.215 -9.515 1.00 94.12 81 VAL A C 1
ATOM 582 O O . VAL A 1 81 ? -0.982 -6.588 -8.749 1.00 94.12 81 VAL A O 1
ATOM 585 N N . VAL A 1 82 ? 1.079 -6.849 -9.605 1.00 94.38 82 VAL A N 1
ATOM 586 C CA . VAL A 1 82 ? 1.384 -8.057 -8.825 1.00 94.38 82 VAL A CA 1
ATOM 587 C C . VAL A 1 82 ? 1.454 -7.754 -7.326 1.00 94.38 82 VAL A C 1
ATOM 589 O O . VAL A 1 82 ? 0.919 -8.528 -6.533 1.00 94.38 82 VAL A O 1
ATOM 592 N N . ALA A 1 83 ? 2.011 -6.608 -6.926 1.00 94.44 83 ALA A N 1
ATOM 593 C CA . ALA A 1 83 ? 2.026 -6.161 -5.535 1.00 94.44 83 ALA A CA 1
ATOM 594 C C . ALA A 1 83 ? 0.608 -6.059 -4.956 1.00 94.44 83 ALA A C 1
ATOM 596 O O . ALA A 1 83 ? 0.349 -6.570 -3.866 1.00 94.44 83 ALA A O 1
ATOM 597 N N . TYR A 1 84 ? -0.338 -5.485 -5.706 1.00 95.12 84 TYR A N 1
ATOM 598 C CA . TYR A 1 84 ? -1.740 -5.435 -5.289 1.00 95.12 84 TYR A CA 1
ATOM 599 C C . TYR A 1 84 ? -2.354 -6.833 -5.131 1.00 95.12 84 TYR A C 1
ATOM 601 O O . TYR A 1 84 ? -3.026 -7.100 -4.136 1.00 95.12 84 TYR A O 1
ATOM 609 N N . ILE A 1 85 ? -2.071 -7.756 -6.056 1.00 95.31 85 ILE A N 1
ATOM 610 C CA . ILE A 1 85 ? -2.528 -9.152 -5.955 1.00 95.31 85 ILE A CA 1
ATOM 611 C C . ILE A 1 85 ? -1.945 -9.831 -4.706 1.00 95.31 85 ILE A C 1
ATOM 613 O O . ILE A 1 85 ? -2.650 -10.574 -4.020 1.00 95.31 85 ILE A O 1
ATOM 617 N N . TYR A 1 86 ? -0.669 -9.593 -4.392 1.00 95.19 86 TYR A N 1
ATOM 618 C CA . TYR A 1 86 ? -0.032 -10.123 -3.185 1.00 95.19 86 TYR A CA 1
ATOM 619 C C . TYR A 1 86 ? -0.648 -9.552 -1.914 1.00 95.19 86 TYR A C 1
ATOM 621 O O . TYR A 1 86 ? -0.944 -10.318 -0.995 1.00 95.19 86 TYR A O 1
ATOM 629 N N . LEU A 1 87 ? -0.900 -8.244 -1.884 1.00 94.44 87 LEU A N 1
ATOM 630 C CA . LEU A 1 87 ? -1.563 -7.585 -0.767 1.00 94.44 87 LEU A CA 1
ATOM 631 C C . LEU A 1 87 ? -2.972 -8.151 -0.544 1.00 94.44 87 LEU A C 1
ATOM 633 O O . LEU A 1 87 ? -3.291 -8.590 0.558 1.00 94.44 87 LEU A O 1
ATOM 637 N N . ASP A 1 88 ? -3.789 -8.230 -1.593 1.00 94.06 88 ASP A N 1
ATOM 638 C CA . ASP A 1 88 ? -5.147 -8.774 -1.517 1.00 94.06 88 ASP A CA 1
ATOM 639 C C . ASP A 1 88 ? -5.166 -10.241 -1.042 1.00 94.06 88 ASP A C 1
ATOM 641 O O . ASP A 1 88 ? -5.929 -10.615 -0.147 1.00 94.06 88 ASP A O 1
ATOM 645 N N . ARG A 1 89 ? -4.272 -11.088 -1.573 1.00 94.75 89 ARG A N 1
ATOM 646 C CA . ARG A 1 89 ? -4.132 -12.485 -1.120 1.00 94.75 89 ARG A CA 1
ATOM 647 C C . ARG A 1 89 ? -3.710 -12.582 0.345 1.00 94.75 89 ARG A C 1
ATOM 649 O O . ARG A 1 89 ? -4.176 -13.480 1.048 1.00 94.75 89 ARG A O 1
ATOM 656 N N . PHE A 1 90 ? -2.826 -11.697 0.799 1.00 93.25 90 PHE A N 1
ATOM 657 C CA . PHE A 1 90 ? -2.371 -11.659 2.185 1.00 93.25 90 PHE A CA 1
ATOM 658 C C . PHE A 1 90 ? -3.511 -11.280 3.139 1.00 93.25 90 PHE A C 1
ATOM 660 O O . PHE A 1 90 ? -3.744 -11.990 4.119 1.00 93.25 90 PHE A O 1
ATOM 667 N N . LEU A 1 91 ? -4.274 -10.236 2.806 1.00 91.75 91 LEU A N 1
ATOM 668 C CA . LEU A 1 91 ? -5.413 -9.770 3.604 1.00 91.75 91 LEU A CA 1
ATOM 669 C C . LEU A 1 91 ? -6.529 -10.819 3.677 1.00 91.75 91 LEU A C 1
ATOM 671 O O . LEU A 1 91 ? -7.056 -11.082 4.755 1.00 91.75 91 LEU A O 1
ATOM 675 N N . ARG A 1 92 ? -6.819 -11.525 2.576 1.00 92.25 92 ARG A N 1
ATOM 676 C CA . ARG A 1 92 ? -7.798 -12.630 2.580 1.00 92.25 92 ARG A CA 1
ATOM 677 C C . ARG A 1 92 ? -7.423 -13.780 3.517 1.00 92.25 92 ARG A C 1
ATOM 679 O O . ARG A 1 92 ? -8.304 -14.429 4.071 1.00 92.25 92 ARG A O 1
ATOM 686 N N . ARG A 1 93 ? -6.127 -14.039 3.717 1.00 92.25 93 ARG A N 1
ATOM 687 C CA . ARG A 1 93 ? -5.636 -15.059 4.664 1.00 92.25 93 ARG A CA 1
ATOM 688 C C . ARG A 1 93 ? -5.569 -14.557 6.109 1.00 92.25 93 ARG A C 1
ATOM 690 O O . ARG A 1 93 ? -5.357 -15.357 7.018 1.00 92.25 93 ARG A O 1
ATOM 697 N N . ARG A 1 94 ? -5.714 -13.250 6.330 1.00 89.19 94 ARG A N 1
ATOM 698 C CA . ARG A 1 94 ? -5.618 -12.586 7.635 1.00 89.19 94 ARG A CA 1
ATOM 699 C C . ARG A 1 94 ? -6.830 -11.665 7.837 1.00 89.19 94 ARG A C 1
ATOM 701 O O . ARG A 1 94 ? -6.651 -10.456 7.905 1.00 89.19 94 ARG A O 1
ATOM 708 N N . PRO A 1 95 ? -8.052 -12.208 7.990 1.00 84.44 95 PRO A N 1
ATOM 709 C CA . PRO A 1 95 ? -9.272 -11.399 8.088 1.00 84.44 95 PRO A CA 1
ATOM 710 C C . PRO A 1 95 ? -9.298 -10.455 9.302 1.00 84.44 95 PRO A C 1
ATOM 712 O O . PRO A 1 95 ? -10.019 -9.468 9.289 1.00 84.44 95 PRO A O 1
ATOM 715 N N . ALA A 1 96 ? -8.497 -10.735 10.336 1.00 84.81 96 ALA A N 1
ATOM 716 C CA . ALA A 1 96 ? -8.336 -9.860 11.497 1.00 84.81 96 ALA A CA 1
ATOM 717 C C . ALA A 1 96 ? -7.459 -8.618 11.224 1.00 84.81 96 ALA A C 1
ATOM 719 O O . ALA A 1 96 ? -7.403 -7.723 12.061 1.00 84.81 96 ALA A O 1
ATOM 720 N N . LEU A 1 97 ? -6.748 -8.567 10.092 1.00 86.81 97 LEU A N 1
ATOM 721 C CA . LEU A 1 97 ? -5.913 -7.436 9.697 1.00 86.81 97 LEU A CA 1
ATOM 722 C C . LEU A 1 97 ? -6.660 -6.578 8.671 1.00 86.81 97 LEU A C 1
ATOM 724 O O . LEU A 1 97 ? -6.748 -6.935 7.496 1.00 86.81 97 LEU A O 1
ATOM 728 N N . ALA A 1 98 ? -7.156 -5.427 9.111 1.00 90.50 98 ALA A N 1
ATOM 729 C CA . ALA A 1 98 ? -7.671 -4.393 8.224 1.00 90.50 98 ALA A CA 1
ATOM 730 C C . ALA A 1 98 ? -6.538 -3.458 7.772 1.00 90.50 98 ALA A C 1
ATOM 732 O O . ALA A 1 98 ? -5.622 -3.165 8.539 1.00 90.50 98 ALA A O 1
ATOM 733 N N . VAL A 1 99 ? -6.601 -2.980 6.527 1.00 92.94 99 VAL A N 1
ATOM 734 C CA . VAL A 1 99 ? -5.671 -1.949 6.034 1.00 92.94 99 VAL A CA 1
ATOM 735 C C . VAL A 1 99 ? -6.079 -0.602 6.612 1.00 92.94 99 VAL A C 1
ATOM 737 O O . VAL A 1 99 ? -7.205 -0.180 6.376 1.00 92.94 99 VAL A O 1
ATO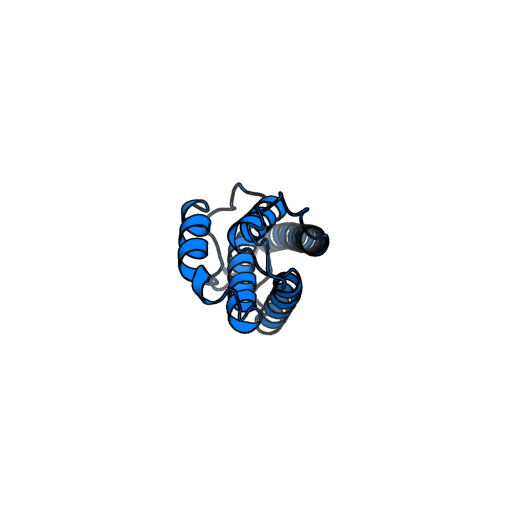M 740 N N . ASP A 1 100 ? -5.187 0.075 7.318 1.00 93.31 100 ASP A N 1
ATOM 741 C CA . ASP A 1 100 ? -5.446 1.354 7.986 1.00 93.31 100 ASP A CA 1
ATOM 742 C C . ASP A 1 100 ? -4.301 2.353 7.726 1.00 93.31 100 ASP A C 1
ATOM 744 O O . ASP A 1 100 ? -3.295 2.022 7.085 1.00 93.31 100 ASP A O 1
ATOM 748 N N . SER A 1 101 ? -4.430 3.591 8.210 1.00 93.06 101 SER A N 1
ATOM 749 C CA . SER A 1 101 ? -3.385 4.615 8.033 1.00 93.06 101 SER A CA 1
ATOM 750 C C . SER A 1 101 ? -2.049 4.290 8.723 1.00 93.06 101 SER A C 1
ATOM 752 O O . SER A 1 101 ? -1.048 4.949 8.437 1.00 93.06 101 SER A O 1
ATOM 754 N N . PHE A 1 102 ? -2.011 3.325 9.642 1.00 90.94 102 PHE A N 1
ATOM 755 C CA . PHE A 1 102 ? -0.824 2.969 10.424 1.00 90.94 102 PHE A CA 1
ATOM 756 C C . PHE A 1 102 ? -0.042 1.811 9.805 1.00 90.94 102 PHE A C 1
ATOM 758 O O . PHE A 1 102 ? 1.156 1.677 10.065 1.00 90.94 102 PHE A O 1
ATOM 765 N N . ASN A 1 103 ? -0.690 0.977 8.990 1.00 92.69 103 ASN A N 1
ATOM 766 C CA . ASN A 1 103 ? -0.069 -0.200 8.389 1.00 92.69 103 ASN A CA 1
ATOM 767 C C . ASN A 1 103 ? 0.068 -0.148 6.862 1.00 92.69 103 ASN A C 1
ATOM 769 O O . ASN A 1 103 ? 0.917 -0.853 6.305 1.00 92.69 103 ASN A O 1
ATOM 773 N N . VAL A 1 104 ? -0.692 0.710 6.174 1.00 94.38 104 VAL A N 1
ATOM 774 C CA . VAL A 1 104 ? -0.752 0.724 4.705 1.00 94.38 104 VAL A CA 1
ATOM 775 C C . VAL A 1 104 ? 0.605 0.973 4.042 1.00 94.38 104 VAL A C 1
ATOM 777 O O . VAL A 1 104 ? 0.938 0.284 3.079 1.00 94.38 104 VAL A O 1
ATOM 780 N N . HIS A 1 105 ? 1.439 1.875 4.572 1.00 92.94 105 HIS A N 1
ATOM 781 C CA . HIS A 1 105 ? 2.774 2.145 4.018 1.00 92.94 105 HIS A CA 1
ATOM 782 C C . HIS A 1 105 ? 3.692 0.925 4.123 1.00 92.94 105 HIS A C 1
ATOM 784 O O . HIS A 1 105 ? 4.330 0.547 3.140 1.00 92.94 105 HIS A O 1
ATOM 790 N N . ARG A 1 106 ? 3.714 0.259 5.286 1.00 91.75 106 ARG A N 1
ATOM 791 C CA . ARG A 1 106 ? 4.534 -0.944 5.518 1.00 91.75 106 ARG A CA 1
ATOM 792 C C . ARG A 1 106 ? 4.060 -2.124 4.665 1.00 91.75 106 ARG A C 1
ATOM 794 O O . ARG A 1 106 ? 4.884 -2.859 4.115 1.00 91.75 106 ARG A O 1
ATOM 801 N N . LEU A 1 107 ? 2.746 -2.280 4.498 1.00 93.25 107 LEU A N 1
ATOM 802 C CA . LEU A 1 107 ? 2.152 -3.277 3.601 1.00 93.25 107 LEU A CA 1
ATOM 803 C C . LEU A 1 107 ? 2.505 -3.005 2.130 1.00 93.25 107 LEU A C 1
ATOM 805 O O . LEU A 1 107 ? 2.856 -3.928 1.389 1.00 93.25 107 LEU A O 1
ATOM 809 N N . LEU A 1 108 ? 2.462 -1.740 1.710 1.00 92.81 108 LEU A N 1
ATOM 810 C CA . LEU A 1 108 ? 2.792 -1.321 0.350 1.00 92.81 108 LEU A CA 1
ATOM 811 C C . LEU A 1 108 ? 4.237 -1.636 -0.018 1.00 92.81 108 LEU A C 1
ATOM 813 O O . LEU A 1 108 ? 4.467 -2.341 -0.997 1.00 92.81 108 LEU A O 1
ATOM 817 N N . ILE A 1 109 ? 5.209 -1.181 0.773 1.00 90.44 109 ILE A N 1
ATOM 818 C CA . ILE A 1 109 ? 6.619 -1.438 0.455 1.00 90.44 109 ILE A CA 1
ATOM 819 C C . ILE A 1 109 ? 6.921 -2.937 0.446 1.00 90.44 109 ILE A C 1
ATOM 821 O O . ILE A 1 109 ? 7.579 -3.431 -0.466 1.00 90.44 109 ILE A O 1
ATOM 825 N N . THR A 1 110 ? 6.360 -3.694 1.391 1.00 91.81 110 THR A N 1
ATOM 826 C CA . THR A 1 110 ? 6.581 -5.144 1.461 1.00 91.81 110 THR A CA 1
ATOM 827 C C . THR A 1 110 ? 6.015 -5.854 0.233 1.00 91.81 110 THR A C 1
ATOM 829 O O . THR A 1 110 ? 6.689 -6.699 -0.360 1.00 91.81 110 THR A O 1
ATOM 832 N N . SER A 1 111 ? 4.795 -5.504 -0.186 1.00 93.56 111 SER A N 1
ATOM 833 C CA . SER A 1 111 ? 4.167 -6.104 -1.368 1.00 93.56 111 SER A CA 1
ATOM 834 C C . SER A 1 111 ? 4.898 -5.746 -2.663 1.00 93.56 111 SER A C 1
ATOM 836 O O . SER A 1 111 ? 5.129 -6.640 -3.480 1.00 93.56 111 SER A O 1
ATOM 838 N N . VAL A 1 112 ? 5.337 -4.491 -2.824 1.00 91.88 112 VAL A N 1
ATOM 839 C CA . VAL A 1 112 ? 6.107 -4.054 -4.000 1.00 91.88 112 VAL A CA 1
ATOM 840 C C . VAL A 1 112 ? 7.464 -4.742 -4.056 1.00 91.88 112 VAL A C 1
ATOM 842 O O . VAL A 1 112 ? 7.798 -5.316 -5.086 1.00 91.88 112 VAL A O 1
ATOM 845 N N . LEU A 1 113 ? 8.225 -4.771 -2.962 1.00 88.12 113 LEU A N 1
ATOM 846 C CA . LEU A 1 113 ? 9.534 -5.433 -2.949 1.00 88.12 113 LEU A CA 1
ATOM 847 C C . LEU A 1 113 ? 9.429 -6.937 -3.198 1.00 88.12 113 LEU A C 1
ATOM 849 O O . LEU A 1 113 ? 10.274 -7.514 -3.879 1.00 88.12 113 LEU A O 1
ATOM 853 N N . THR A 1 114 ? 8.369 -7.570 -2.690 1.00 90.12 114 THR A N 1
ATOM 854 C CA . THR A 1 114 ? 8.085 -8.974 -2.999 1.00 90.12 114 THR A CA 1
ATOM 855 C C . THR A 1 114 ? 7.795 -9.146 -4.491 1.00 90.12 114 THR A C 1
ATOM 857 O O . THR A 1 114 ? 8.339 -10.052 -5.110 1.00 90.12 114 THR A O 1
ATOM 860 N N . ALA A 1 115 ? 6.986 -8.272 -5.097 1.00 90.94 115 ALA A N 1
ATOM 861 C CA . ALA A 1 115 ? 6.721 -8.322 -6.534 1.00 90.94 115 ALA A CA 1
ATOM 862 C C . ALA A 1 115 ? 7.998 -8.128 -7.361 1.00 90.94 115 ALA A C 1
ATOM 864 O O . ALA A 1 115 ? 8.293 -8.974 -8.197 1.00 90.94 115 ALA A O 1
ATOM 865 N N . VAL A 1 116 ? 8.799 -7.101 -7.069 1.00 88.12 116 VAL A N 1
ATOM 866 C CA . VAL A 1 116 ? 10.073 -6.841 -7.763 1.00 88.12 116 VAL A CA 1
ATOM 867 C C . VAL A 1 116 ? 10.999 -8.052 -7.693 1.00 88.12 116 VAL A C 1
ATOM 869 O O . VAL A 1 116 ? 11.528 -8.474 -8.712 1.00 88.12 116 VAL A O 1
ATOM 872 N N . LYS A 1 117 ? 11.133 -8.675 -6.516 1.00 83.50 117 LYS A N 1
ATOM 873 C CA . LYS A 1 117 ? 12.003 -9.843 -6.327 1.00 83.50 117 LYS A CA 1
ATOM 874 C C . LYS A 1 117 ? 11.636 -11.048 -7.200 1.00 83.50 117 LYS A C 1
ATOM 876 O O . LYS A 1 117 ? 12.526 -11.813 -7.552 1.00 83.50 117 LYS A O 1
ATOM 881 N N . PHE A 1 118 ? 10.347 -11.268 -7.449 1.00 84.19 118 PHE A N 1
ATOM 882 C CA . PHE A 1 118 ? 9.851 -12.497 -8.084 1.00 84.19 118 PHE A CA 1
ATOM 883 C C . PHE A 1 118 ? 9.355 -12.311 -9.518 1.00 84.19 118 PHE A C 1
ATOM 885 O O . PHE A 1 118 ? 9.117 -13.303 -10.198 1.00 84.19 118 PHE A O 1
ATOM 892 N N . VAL A 1 119 ? 9.121 -11.073 -9.945 1.00 83.75 119 VAL A N 1
ATOM 893 C CA . VAL A 1 119 ? 8.563 -10.747 -11.265 1.00 83.75 119 VAL A CA 1
ATOM 894 C C . VAL A 1 119 ? 9.594 -10.043 -12.135 1.00 83.75 119 VAL A C 1
ATOM 896 O O . VAL A 1 119 ? 9.528 -10.163 -13.354 1.00 83.75 119 VAL A O 1
ATOM 899 N 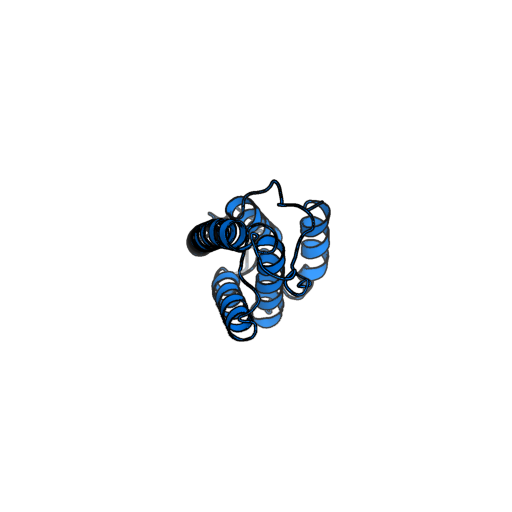N . ASP A 1 120 ? 10.521 -9.302 -11.525 1.00 79.69 120 ASP A N 1
ATOM 900 C CA . ASP A 1 120 ? 11.456 -8.450 -12.246 1.00 79.69 120 ASP A CA 1
ATOM 901 C C . ASP A 1 120 ? 12.884 -9.010 -12.184 1.00 79.69 120 ASP A C 1
ATOM 903 O O . ASP A 1 120 ? 13.718 -8.606 -11.367 1.00 79.69 120 ASP A O 1
ATOM 907 N N . ASP A 1 121 ? 13.165 -9.968 -13.072 1.00 68.44 121 ASP A N 1
ATOM 908 C CA . ASP A 1 121 ? 14.462 -10.656 -13.161 1.00 68.44 121 ASP A CA 1
ATOM 909 C C . ASP A 1 121 ? 15.626 -9.690 -13.450 1.00 68.44 121 ASP A C 1
ATOM 911 O O . ASP A 1 121 ? 16.769 -9.949 -13.070 1.00 68.44 121 ASP A O 1
ATOM 915 N N . MET A 1 122 ? 15.344 -8.539 -14.071 1.00 59.56 122 MET A N 1
ATOM 916 C CA . MET A 1 122 ? 16.347 -7.518 -14.393 1.00 59.56 122 MET A CA 1
ATOM 917 C C . MET A 1 122 ? 16.767 -6.660 -13.185 1.00 59.56 122 MET A C 1
ATOM 919 O O . MET A 1 122 ? 17.843 -6.062 -13.214 1.00 59.56 122 MET A O 1
ATOM 923 N N . TYR A 1 123 ? 15.972 -6.613 -12.108 1.00 59.84 123 TYR A N 1
ATOM 924 C CA . TYR A 1 123 ? 16.157 -5.644 -11.011 1.00 59.84 123 TYR A CA 1
ATOM 925 C C . TYR A 1 123 ? 16.283 -6.281 -9.619 1.00 59.84 123 TYR A C 1
ATOM 927 O O . TYR A 1 123 ? 16.441 -5.573 -8.620 1.00 59.84 123 TYR A O 1
ATOM 935 N N . ALA A 1 124 ? 16.332 -7.615 -9.537 1.00 52.47 124 ALA A N 1
ATOM 936 C CA . ALA A 1 124 ? 16.561 -8.358 -8.294 1.00 52.47 124 ALA A CA 1
ATOM 937 C C . ALA A 1 124 ? 17.852 -7.940 -7.543 1.00 52.47 124 ALA A C 1
ATOM 939 O O . ALA A 1 124 ? 17.920 -8.048 -6.316 1.00 52.47 124 ALA A O 1
ATOM 940 N N . ASN A 1 125 ? 18.849 -7.390 -8.249 1.00 52.75 125 ASN A N 1
ATOM 941 C CA . ASN A 1 125 ? 20.121 -6.937 -7.670 1.00 52.75 125 ASN A CA 1
ATOM 942 C C . ASN A 1 125 ? 20.061 -5.552 -6.983 1.00 52.75 125 ASN A C 1
ATOM 944 O O . ASN A 1 125 ? 20.980 -5.210 -6.241 1.00 52.75 125 ASN A O 1
ATOM 948 N N . GLN A 1 126 ? 18.993 -4.765 -7.174 1.00 54.44 126 GLN A N 1
ATOM 949 C CA . GLN A 1 126 ? 18.866 -3.384 -6.663 1.00 54.44 126 GLN A CA 1
ATOM 950 C C . GLN A 1 126 ? 18.081 -3.285 -5.335 1.00 54.44 126 GLN A C 1
ATOM 952 O O . GLN A 1 126 ? 17.938 -2.209 -4.762 1.00 54.44 126 GLN A O 1
ATOM 957 N N . ILE A 1 127 ? 17.585 -4.404 -4.793 1.00 57.59 127 ILE A N 1
ATOM 958 C CA . ILE A 1 127 ? 16.655 -4.409 -3.643 1.00 57.59 127 ILE A CA 1
ATOM 959 C C . ILE A 1 127 ? 17.292 -3.866 -2.348 1.00 57.59 127 ILE A C 1
ATOM 961 O O . ILE A 1 127 ? 16.602 -3.247 -1.539 1.00 57.59 127 ILE A 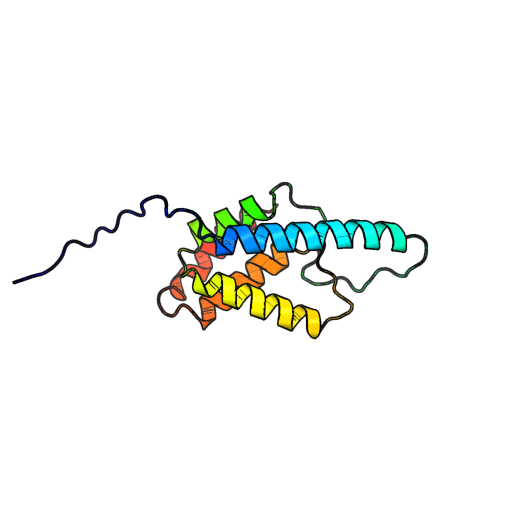O 1
ATOM 965 N N . LYS A 1 128 ? 18.602 -4.065 -2.137 1.00 53.16 128 LYS A N 1
ATOM 966 C CA . LYS A 1 128 ? 19.299 -3.587 -0.927 1.00 53.16 128 LYS A CA 1
ATOM 967 C C . LYS A 1 128 ? 19.341 -2.051 -0.819 1.00 53.16 128 LYS A C 1
ATOM 969 O O . LYS A 1 128 ? 18.908 -1.561 0.218 1.00 53.16 128 LYS A O 1
ATOM 974 N N . PRO A 1 129 ? 19.795 -1.281 -1.827 1.00 54.53 129 PRO A N 1
ATOM 975 C CA . PRO A 1 129 ? 19.808 0.184 -1.738 1.00 54.53 129 PRO A CA 1
ATOM 976 C C . PRO A 1 129 ? 18.405 0.813 -1.630 1.00 54.53 129 PRO A C 1
ATOM 978 O O . PRO A 1 129 ? 18.222 1.735 -0.839 1.00 54.53 129 PRO A O 1
ATOM 981 N N . ILE A 1 130 ? 17.396 0.258 -2.319 1.00 56.34 130 ILE A N 1
ATOM 982 C CA . ILE A 1 130 ? 15.997 0.735 -2.264 1.00 56.34 130 ILE A CA 1
ATOM 983 C C . ILE A 1 130 ? 15.424 0.652 -0.839 1.00 56.34 130 ILE A C 1
ATOM 985 O O . ILE A 1 130 ? 14.698 1.543 -0.399 1.00 56.34 130 ILE A O 1
ATOM 989 N N . LEU A 1 131 ? 15.747 -0.416 -0.102 1.00 57.97 131 LEU A N 1
ATOM 990 C CA . LEU A 1 131 ? 15.256 -0.624 1.259 1.00 57.97 131 LEU A CA 1
ATOM 991 C C . LEU A 1 131 ? 15.849 0.399 2.244 1.00 57.97 131 LEU A C 1
ATOM 993 O O . LEU A 1 131 ? 15.107 0.939 3.060 1.00 57.97 131 LEU A O 1
ATOM 997 N N . TYR A 1 132 ? 17.152 0.691 2.146 1.00 56.88 132 TYR A N 1
ATOM 998 C CA . TYR A 1 132 ? 17.814 1.661 3.024 1.00 56.88 132 TYR A CA 1
ATOM 999 C C . TYR A 1 132 ? 17.296 3.084 2.785 1.00 56.88 132 TYR A C 1
ATOM 1001 O O . TYR A 1 132 ? 16.929 3.758 3.736 1.00 56.88 132 TYR A O 1
ATOM 1009 N N . GLU A 1 133 ? 17.159 3.528 1.535 1.00 55.41 133 GLU A N 1
ATOM 1010 C CA . GLU A 1 133 ? 16.771 4.919 1.249 1.00 55.41 133 GLU A CA 1
ATOM 1011 C C . GLU A 1 133 ? 15.275 5.214 1.500 1.00 55.41 133 GLU A C 1
ATOM 1013 O O . GLU A 1 133 ? 14.879 6.355 1.769 1.00 55.41 133 GLU A O 1
ATOM 1018 N N . ILE A 1 134 ? 14.424 4.185 1.418 1.00 55.50 134 ILE A N 1
ATOM 1019 C CA . ILE A 1 134 ? 12.983 4.307 1.667 1.00 55.50 134 ILE A CA 1
ATOM 1020 C C . ILE A 1 134 ? 12.650 4.140 3.154 1.00 55.50 134 ILE A C 1
ATOM 1022 O O . ILE A 1 134 ? 11.746 4.831 3.623 1.00 55.50 134 ILE A O 1
ATOM 1026 N N . LEU A 1 135 ? 13.350 3.274 3.900 1.00 52.47 135 LEU A N 1
ATOM 1027 C CA . LEU A 1 135 ? 13.124 3.105 5.343 1.00 52.47 135 LEU A CA 1
ATOM 1028 C C . LEU A 1 135 ? 13.707 4.255 6.174 1.00 52.47 135 LEU A C 1
ATOM 1030 O O . LEU A 1 135 ? 13.037 4.700 7.098 1.00 52.47 135 LEU A O 1
ATOM 1034 N N . ASP A 1 136 ? 14.867 4.802 5.798 1.00 49.53 136 ASP A N 1
ATOM 1035 C CA . ASP A 1 136 ? 15.541 5.896 6.530 1.00 49.53 136 ASP A CA 1
ATOM 1036 C C . ASP A 1 136 ? 14.785 7.243 6.456 1.00 49.53 136 ASP A C 1
ATOM 1038 O O . ASP A 1 136 ? 15.139 8.220 7.100 1.00 49.53 136 ASP A O 1
ATOM 1042 N N . LYS A 1 137 ? 13.717 7.313 5.648 1.00 43.66 137 LYS A N 1
ATOM 1043 C CA . LYS A 1 137 ? 12.853 8.498 5.488 1.00 43.66 137 LYS A CA 1
ATOM 1044 C C . LYS A 1 137 ? 11.393 8.241 5.891 1.00 43.66 137 LYS A C 1
ATOM 1046 O O . LYS A 1 137 ? 10.512 8.992 5.458 1.00 43.66 137 LYS A O 1
ATOM 1051 N N . VAL A 1 138 ? 11.121 7.140 6.600 1.00 47.03 138 VAL A N 1
ATOM 1052 C CA . VAL A 1 138 ? 9.801 6.809 7.179 1.00 47.03 138 VAL A CA 1
ATOM 1053 C C . VAL A 1 138 ? 9.772 7.022 8.703 1.00 47.03 138 VAL A C 1
ATOM 1055 O O . VAL A 1 138 ? 8.675 7.133 9.251 1.00 47.03 138 VAL A O 1
ATOM 1058 N N . GLU A 1 139 ? 10.930 7.136 9.361 1.00 41.31 139 GLU A N 1
ATOM 1059 C CA . GLU A 1 139 ? 11.080 7.711 10.715 1.00 41.31 139 GLU A CA 1
ATOM 1060 C C . GLU A 1 139 ? 11.275 9.234 10.655 1.00 41.31 139 GLU A C 1
ATOM 1062 O O . GLU A 1 139 ? 10.756 9.913 11.570 1.00 41.31 139 GLU A O 1
#

Solvent-accessible surface area (backbone atoms only — not comparable to full-atom values): 8395 Å² total; per-residue (Å²): 131,88,85,77,94,78,81,79,70,84,62,86,71,74,79,53,68,66,58,59,52,51,27,56,52,51,50,54,46,12,55,54,39,46,54,51,48,66,67,50,68,82,79,60,79,84,72,82,84,51,98,43,58,45,97,57,65,62,91,67,50,61,50,62,49,54,50,48,47,51,73,63,61,73,65,63,76,65,30,56,57,45,11,52,52,49,46,54,57,50,39,72,76,34,79,90,57,75,59,23,68,40,24,42,68,53,49,47,55,53,24,36,54,54,21,36,61,75,71,33,86,90,51,51,88,53,56,66,66,43,51,53,68,56,52,76,69,65,119

pLDDT: mean 78.36, std 18.49, range [33.94, 95.75]

Sequence (139 aa):
MTTGEMVETAAAAAVPRVVAILSSLLQRVAERNDVAAAAAAKGEKPAAVSAFQGLTKPAISIGGYLERIFRFANCSPSCYVVAYIYLDRFLRRRPALAVDSFNVHRLLITSVLTAVKFVDDMYANQIKPILYEILDKVE